Protein AF-X1N6J0-F1 (afdb_monomer_lite)

Organism: NCBI:txid412755

pLDDT: mean 84.2, std 16.91, range [33.78, 97.88]

Sequence (155 aa):
MPEQQQLGRFTSGRNRVMVPLLKKRSIIKGTEIYQPMFRYRTSDSKTRKFYDAQYVRENSMVWDEGIGKIFIQDNDKLREYPVSPSKEYVPNASYELEELLSKILIQTLEWQSYIDSLAPSLRNLPPQEKRSLFHQRMWVKKFNRELIRVLLDKA

Radius of gyration: 20.06 Å; chains: 1; bounding box: 46×44×46 Å

Structure (mmCIF, N/CA/C/O backbone):
data_AF-X1N6J0-F1
#
_entry.id   AF-X1N6J0-F1
#
loop_
_atom_site.group_PDB
_atom_site.id
_atom_site.type_symbol
_atom_site.label_atom_id
_atom_site.label_alt_id
_atom_site.label_comp_id
_atom_site.label_asym_id
_atom_site.label_entity_id
_atom_site.label_seq_id
_atom_site.pdbx_PDB_ins_code
_atom_site.Cartn_x
_atom_site.Cartn_y
_atom_site.Cartn_z
_atom_site.occupancy
_atom_site.B_iso_or_equiv
_atom_site.auth_seq_id
_atom_site.auth_comp_id
_atom_site.auth_asym_id
_atom_site.auth_atom_id
_atom_site.pdbx_PDB_model_num
ATOM 1 N N . MET A 1 1 ? 25.043 -8.617 9.356 1.00 35.59 1 MET A N 1
ATOM 2 C CA . MET A 1 1 ? 24.843 -9.658 8.325 1.00 35.59 1 MET A CA 1
ATOM 3 C C . MET A 1 1 ? 23.768 -9.157 7.369 1.00 35.59 1 MET A C 1
ATOM 5 O O . MET A 1 1 ? 22.636 -9.034 7.814 1.00 35.59 1 MET A O 1
ATOM 9 N N . PRO A 1 2 ? 24.099 -8.728 6.138 1.00 36.34 2 PRO A N 1
ATOM 10 C CA . PRO A 1 2 ? 23.108 -8.178 5.218 1.00 36.34 2 PRO A CA 1
ATOM 11 C C . PRO A 1 2 ? 22.289 -9.310 4.583 1.00 36.34 2 PRO A C 1
ATOM 13 O O . PRO A 1 2 ? 22.840 -10.189 3.923 1.00 36.34 2 PRO A O 1
ATOM 16 N N . GLU A 1 3 ? 20.973 -9.279 4.794 1.00 36.75 3 GLU A N 1
ATOM 17 C CA . GLU A 1 3 ? 19.990 -10.132 4.122 1.00 36.75 3 GLU A CA 1
ATOM 18 C C . GLU A 1 3 ? 20.056 -9.904 2.606 1.00 36.75 3 GLU A C 1
ATOM 20 O O . GLU A 1 3 ? 19.596 -8.889 2.076 1.00 36.75 3 GLU A O 1
ATOM 25 N N . GLN A 1 4 ? 20.650 -10.855 1.890 1.00 36.88 4 GLN A N 1
ATOM 26 C CA . GLN A 1 4 ? 20.603 -10.892 0.436 1.00 36.88 4 GLN A CA 1
ATOM 27 C C . GLN A 1 4 ? 19.170 -11.210 -0.004 1.00 36.88 4 GLN A C 1
ATOM 29 O O . GLN A 1 4 ? 18.718 -12.353 0.055 1.00 36.88 4 GLN A O 1
ATOM 34 N N . GLN A 1 5 ? 18.445 -10.187 -0.460 1.00 41.78 5 GLN A N 1
ATOM 35 C CA . GLN A 1 5 ? 17.160 -10.361 -1.130 1.00 41.78 5 GLN A CA 1
ATOM 36 C C . GLN A 1 5 ? 17.377 -11.106 -2.451 1.00 41.78 5 GLN A C 1
ATOM 38 O O . GLN A 1 5 ? 17.794 -10.528 -3.454 1.00 41.78 5 GLN A O 1
ATOM 43 N N . GLN A 1 6 ? 17.087 -12.406 -2.449 1.00 37.78 6 GLN A N 1
ATOM 44 C CA . GLN A 1 6 ? 17.008 -13.196 -3.669 1.00 37.78 6 GLN A CA 1
ATOM 45 C C . GLN A 1 6 ? 15.859 -12.667 -4.539 1.00 37.78 6 GLN A C 1
ATOM 47 O O . GLN A 1 6 ? 14.683 -12.806 -4.195 1.00 37.78 6 GLN A O 1
ATOM 52 N N . LEU A 1 7 ? 16.199 -12.084 -5.692 1.00 41.41 7 LEU A N 1
ATOM 53 C CA . LEU A 1 7 ? 15.268 -11.937 -6.807 1.00 41.41 7 LEU A CA 1
ATOM 54 C C . LEU A 1 7 ? 14.865 -13.343 -7.265 1.00 41.41 7 LEU A C 1
ATOM 56 O O . LEU A 1 7 ? 15.636 -14.058 -7.905 1.00 41.41 7 LEU A O 1
ATOM 60 N N . GLY A 1 8 ? 13.665 -13.763 -6.873 1.00 36.75 8 GLY A N 1
ATOM 61 C CA . GLY A 1 8 ? 13.175 -15.109 -7.125 1.00 36.75 8 GLY A CA 1
ATOM 62 C C . GLY A 1 8 ? 12.993 -15.384 -8.616 1.00 36.75 8 GLY A C 1
ATOM 63 O O . GLY A 1 8 ? 12.087 -14.837 -9.241 1.00 36.75 8 GLY A O 1
ATOM 64 N N . ARG A 1 9 ? 13.779 -16.324 -9.158 1.00 33.78 9 ARG A N 1
ATOM 65 C CA . ARG A 1 9 ? 13.404 -17.080 -10.363 1.00 33.78 9 ARG A CA 1
ATOM 66 C C . ARG A 1 9 ? 11.990 -17.642 -10.155 1.00 33.78 9 ARG A C 1
ATOM 68 O O . ARG A 1 9 ? 11.693 -18.199 -9.096 1.00 33.78 9 ARG A O 1
ATOM 75 N N . PHE A 1 10 ? 11.098 -17.439 -11.119 1.00 41.19 10 PHE A N 1
ATOM 76 C CA . PHE A 1 10 ? 9.743 -17.990 -11.087 1.00 41.19 10 PHE A CA 1
ATOM 77 C C . PHE A 1 10 ? 9.809 -19.472 -11.475 1.00 41.19 10 PHE A C 1
ATOM 79 O O . PHE A 1 10 ? 9.877 -19.809 -12.650 1.00 41.19 10 PHE A O 1
ATOM 86 N N . THR A 1 11 ? 9.855 -20.358 -10.483 1.00 42.72 11 THR A N 1
ATOM 87 C CA . THR A 1 11 ? 9.671 -21.805 -10.656 1.00 42.72 11 THR A CA 1
ATOM 88 C C . THR A 1 11 ? 8.188 -22.170 -10.567 1.00 42.72 11 THR A C 1
ATOM 90 O O . THR A 1 11 ? 7.448 -21.596 -9.763 1.00 42.72 11 THR A O 1
ATOM 93 N N . SER A 1 12 ? 7.759 -23.137 -11.386 1.00 37.59 12 SER A N 1
ATOM 94 C CA . SER A 1 12 ? 6.439 -23.773 -11.279 1.00 37.59 12 SER A CA 1
ATOM 95 C C . SER A 1 12 ? 6.323 -24.479 -9.920 1.00 37.59 12 SER A C 1
ATOM 97 O O . SER A 1 12 ? 7.246 -25.197 -9.535 1.00 37.59 12 SER A O 1
ATOM 99 N N . GLY A 1 13 ? 5.247 -24.214 -9.166 1.00 42.81 13 GLY A N 1
ATOM 100 C CA . GLY A 1 13 ? 5.058 -24.702 -7.786 1.00 42.81 13 GLY A CA 1
ATOM 101 C C . GLY A 1 13 ? 4.740 -23.637 -6.720 1.00 42.81 13 GLY A C 1
ATOM 102 O O . GLY A 1 13 ? 4.837 -23.915 -5.525 1.00 42.81 13 GLY A O 1
ATOM 103 N N . ARG A 1 14 ? 4.362 -22.407 -7.096 1.00 44.34 14 ARG A N 1
ATOM 104 C CA . ARG A 1 14 ? 3.937 -21.365 -6.140 1.00 44.34 14 ARG A CA 1
ATOM 105 C C . ARG A 1 14 ? 2.421 -21.368 -5.927 1.00 44.34 14 ARG A C 1
ATOM 107 O O . ARG A 1 14 ? 1.748 -20.419 -6.301 1.00 44.34 14 ARG A O 1
ATOM 114 N N . ASN A 1 15 ? 1.911 -22.356 -5.194 1.00 50.44 15 ASN A N 1
ATOM 115 C CA . ASN A 1 15 ? 0.586 -22.281 -4.548 1.00 50.44 15 ASN A CA 1
ATOM 116 C C . ASN A 1 15 ? 0.591 -21.318 -3.336 1.00 50.44 15 ASN A C 1
ATOM 118 O O . ASN A 1 15 ? -0.131 -21.518 -2.364 1.00 50.44 15 ASN A O 1
ATOM 122 N N . ARG A 1 16 ? 1.478 -20.314 -3.323 1.00 56.03 16 ARG A N 1
ATOM 123 C CA . ARG A 1 16 ? 1.602 -19.352 -2.224 1.00 56.03 16 ARG A CA 1
ATOM 124 C C . ARG A 1 16 ? 0.930 -18.060 -2.651 1.00 56.03 16 ARG A C 1
ATOM 126 O O . ARG A 1 16 ? 1.350 -17.459 -3.639 1.00 56.03 16 ARG A O 1
ATOM 133 N N . VAL A 1 17 ? -0.065 -17.625 -1.884 1.00 60.81 17 VAL A N 1
ATOM 134 C CA . VAL A 1 17 ? -0.618 -16.275 -2.005 1.00 60.81 17 VAL A CA 1
ATOM 135 C C . VAL A 1 17 ? 0.520 -15.299 -1.704 1.00 60.81 17 VAL A C 1
ATOM 137 O O . VAL A 1 17 ? 1.125 -15.350 -0.630 1.00 60.81 17 VAL A O 1
ATOM 140 N N . MET A 1 18 ? 0.900 -14.483 -2.686 1.00 62.16 18 MET A N 1
ATOM 141 C CA . MET A 1 18 ? 2.006 -13.545 -2.518 1.00 62.16 18 MET A CA 1
ATOM 142 C C . MET A 1 18 ? 1.524 -12.324 -1.738 1.00 62.16 18 MET A C 1
ATOM 144 O O . MET A 1 18 ? 0.544 -11.688 -2.117 1.00 62.16 18 MET A O 1
ATOM 148 N N . VAL A 1 19 ? 2.246 -11.991 -0.668 1.00 59.94 19 VAL A N 1
ATOM 149 C CA . VAL A 1 19 ? 2.085 -10.722 0.051 1.00 59.94 19 VAL A CA 1
ATOM 150 C C . VAL A 1 19 ? 2.321 -9.571 -0.941 1.00 59.94 19 VAL A C 1
ATOM 152 O O . VAL A 1 19 ? 3.174 -9.708 -1.830 1.00 59.94 19 VAL A O 1
ATOM 155 N N . PRO A 1 20 ? 1.591 -8.448 -0.826 1.00 63.66 20 PRO A N 1
ATOM 156 C CA . PRO A 1 20 ? 1.855 -7.253 -1.613 1.00 63.66 20 PRO A CA 1
ATOM 157 C C . PRO A 1 20 ? 3.344 -6.901 -1.647 1.00 63.66 20 PRO A C 1
ATOM 159 O O . PRO A 1 20 ? 4.072 -7.071 -0.671 1.00 63.66 20 PRO A O 1
ATOM 162 N N . LEU A 1 21 ? 3.799 -6.356 -2.777 1.00 64.19 21 LEU A N 1
ATOM 163 C CA . LEU A 1 21 ? 5.208 -5.987 -2.975 1.00 64.19 21 LEU A CA 1
ATOM 164 C C . LEU A 1 21 ? 5.712 -4.954 -1.955 1.00 64.19 21 LEU A C 1
ATOM 166 O O . LEU A 1 21 ? 6.918 -4.838 -1.727 1.00 64.19 21 LEU A O 1
ATOM 170 N N . LEU A 1 22 ? 4.798 -4.199 -1.350 1.00 72.50 22 LEU A N 1
ATOM 171 C CA . LEU A 1 22 ? 5.109 -3.192 -0.354 1.00 72.50 22 LEU A CA 1
ATOM 172 C C . LEU A 1 22 ? 5.276 -3.855 1.017 1.00 72.50 22 LEU A C 1
ATOM 174 O O . LEU A 1 22 ? 4.307 -4.271 1.639 1.00 72.50 22 LEU A O 1
ATOM 178 N N . LYS A 1 23 ? 6.523 -3.931 1.491 1.00 76.25 23 LYS A N 1
ATOM 179 C CA . LYS A 1 23 ? 6.883 -4.590 2.761 1.00 76.25 23 LYS A CA 1
ATOM 180 C C . LYS A 1 23 ? 6.807 -3.674 3.984 1.00 76.25 23 LYS A C 1
ATOM 182 O O . LYS A 1 23 ? 7.089 -4.114 5.097 1.00 76.25 23 LYS A O 1
ATOM 187 N N . LYS A 1 24 ? 6.522 -2.385 3.791 1.00 83.62 24 LYS A N 1
ATOM 188 C CA . LYS A 1 24 ? 6.449 -1.432 4.898 1.00 83.62 24 LYS A CA 1
ATOM 189 C C . LYS A 1 24 ? 5.179 -1.714 5.702 1.00 83.62 24 LYS A C 1
ATOM 191 O O . LYS A 1 24 ? 4.090 -1.691 5.146 1.00 83.62 24 LYS A O 1
ATOM 196 N N . ARG A 1 25 ? 5.329 -2.008 6.993 1.00 81.62 25 ARG A N 1
ATOM 197 C CA . ARG A 1 25 ? 4.194 -2.241 7.895 1.00 81.62 25 ARG A CA 1
ATOM 198 C C . ARG A 1 25 ? 3.542 -0.924 8.308 1.00 81.62 25 ARG A C 1
ATOM 200 O O . ARG A 1 25 ? 4.215 0.104 8.394 1.00 81.62 25 ARG A O 1
ATOM 207 N N . SER A 1 26 ? 2.244 -0.982 8.582 1.00 86.12 26 SER A N 1
ATOM 208 C CA . SER A 1 26 ? 1.498 0.106 9.209 1.00 86.12 26 SER A CA 1
ATOM 209 C C . SER A 1 26 ? 1.905 0.279 10.678 1.00 86.12 26 SER A C 1
ATOM 211 O O . SER A 1 26 ? 2.050 -0.709 11.396 1.00 86.12 26 SER A O 1
ATOM 213 N N . ILE A 1 27 ? 2.074 1.524 11.138 1.00 87.94 27 ILE A N 1
ATOM 214 C CA . ILE A 1 27 ? 2.237 1.823 12.575 1.00 87.94 27 ILE A CA 1
ATOM 215 C C . ILE A 1 27 ? 0.884 1.818 13.300 1.00 87.94 27 ILE A C 1
ATOM 217 O O . ILE A 1 27 ? 0.817 1.580 14.506 1.00 87.94 27 ILE A O 1
ATOM 221 N N . ILE A 1 28 ? -0.203 2.067 12.564 1.00 90.75 28 ILE A N 1
ATOM 222 C CA . ILE A 1 28 ? -1.572 1.969 13.063 1.00 90.75 28 ILE A CA 1
ATOM 223 C C . ILE A 1 28 ? -1.966 0.493 13.052 1.00 90.75 28 ILE A C 1
ATOM 225 O O . ILE A 1 28 ? -1.911 -0.159 12.005 1.00 90.75 28 ILE A O 1
ATOM 229 N N . LYS A 1 29 ? -2.372 -0.028 14.212 1.00 90.38 29 LYS A N 1
ATOM 230 C CA . LYS A 1 29 ? -2.931 -1.373 14.336 1.00 90.38 29 LYS A CA 1
ATOM 231 C C . LYS A 1 29 ? -4.330 -1.347 13.741 1.00 90.38 29 LYS A C 1
ATOM 233 O O . LYS A 1 29 ? -5.213 -0.658 14.237 1.00 90.38 29 LYS A O 1
ATOM 238 N N . GLY A 1 30 ? -4.526 -2.106 12.682 1.00 89.88 30 GLY A N 1
ATOM 239 C CA . GLY A 1 30 ? -5.812 -2.243 12.026 1.00 89.88 30 GLY A CA 1
ATOM 240 C C . GLY A 1 30 ? -5.891 -3.579 11.318 1.00 89.88 30 GLY A C 1
ATOM 241 O O . GLY A 1 30 ? -4.957 -4.382 11.376 1.00 89.88 30 GLY A O 1
ATOM 242 N N . THR A 1 31 ? -7.005 -3.799 10.639 1.00 90.44 31 THR A N 1
ATOM 243 C CA . THR A 1 31 ? -7.142 -4.940 9.746 1.00 90.44 31 THR A CA 1
ATOM 244 C C . THR A 1 31 ? -6.653 -4.540 8.361 1.00 90.44 31 THR A C 1
ATOM 246 O O . THR A 1 31 ? -7.207 -3.639 7.733 1.00 90.44 31 THR A O 1
ATOM 249 N N . GLU A 1 32 ? -5.596 -5.193 7.886 1.00 89.75 32 GLU A N 1
ATOM 250 C CA . GLU A 1 32 ? -5.051 -4.966 6.549 1.00 89.75 32 GLU A CA 1
ATOM 251 C C . GLU A 1 32 ? -5.808 -5.832 5.535 1.00 89.75 32 GLU A C 1
ATOM 253 O O . GLU A 1 32 ? -5.836 -7.062 5.637 1.00 89.75 32 GLU A O 1
ATOM 258 N N . ILE A 1 33 ? -6.440 -5.171 4.564 1.00 91.12 33 ILE A N 1
ATOM 259 C CA . ILE A 1 33 ? -7.233 -5.804 3.511 1.00 91.12 33 ILE A CA 1
ATOM 260 C C . ILE A 1 33 ? -6.568 -5.534 2.168 1.00 91.12 33 ILE A C 1
ATOM 262 O O . ILE A 1 33 ? -6.208 -4.400 1.850 1.00 91.12 33 ILE A O 1
ATOM 266 N N . TYR A 1 34 ? -6.447 -6.580 1.359 1.00 89.62 34 TYR A N 1
ATOM 267 C CA . TYR A 1 34 ? -5.852 -6.512 0.036 1.00 89.62 34 TYR A CA 1
ATOM 268 C C . TYR A 1 34 ? -6.820 -7.034 -1.009 1.00 89.62 34 TYR A C 1
ATOM 270 O O . TYR A 1 34 ? -7.400 -8.107 -0.860 1.00 89.62 34 TYR A O 1
ATOM 278 N N . GLN A 1 35 ? -6.938 -6.292 -2.103 1.00 90.12 35 GLN A N 1
ATOM 279 C CA . GLN A 1 35 ? -7.649 -6.738 -3.288 1.00 90.12 35 GLN A CA 1
ATOM 280 C C . GLN A 1 35 ? -6.756 -6.501 -4.507 1.00 90.12 35 GLN A C 1
ATOM 282 O O . GLN A 1 35 ? -6.431 -5.350 -4.815 1.00 90.12 35 GLN A O 1
ATOM 287 N N . PRO A 1 36 ? -6.321 -7.559 -5.210 1.00 83.06 36 PRO A N 1
ATOM 288 C CA . PRO A 1 36 ? -5.644 -7.383 -6.476 1.00 83.06 36 PRO A CA 1
ATOM 289 C C . PRO A 1 36 ? -6.653 -6.830 -7.484 1.00 83.06 36 PRO A C 1
ATOM 291 O O . PRO A 1 36 ? -7.678 -7.445 -7.755 1.00 83.06 36 PRO A O 1
ATOM 294 N N . MET A 1 37 ? -6.361 -5.660 -8.042 1.00 82.56 37 MET A N 1
ATOM 295 C CA . MET A 1 37 ? -7.156 -5.075 -9.117 1.00 82.56 37 MET A CA 1
ATOM 296 C C . MET A 1 37 ? -6.300 -4.963 -10.370 1.00 82.56 37 MET A C 1
ATOM 298 O O . MET A 1 37 ? -5.162 -4.490 -10.310 1.00 82.56 37 MET A O 1
ATOM 302 N N . PHE A 1 38 ? -6.848 -5.367 -11.513 1.00 82.00 38 PHE A N 1
ATOM 303 C CA . PHE A 1 38 ? -6.230 -5.126 -12.813 1.00 82.00 38 PHE A CA 1
ATOM 304 C C . PHE A 1 38 ? -7.098 -4.170 -13.630 1.00 82.00 38 PHE A C 1
ATOM 306 O O . PHE A 1 38 ? -8.302 -4.336 -13.766 1.00 82.00 38 PHE A O 1
ATOM 313 N N . ARG A 1 39 ? -6.459 -3.106 -14.131 1.00 66.69 39 ARG A N 1
ATOM 314 C CA . ARG A 1 39 ? -7.108 -1.891 -14.655 1.00 66.69 39 ARG A CA 1
ATOM 315 C C . ARG A 1 39 ? -7.925 -2.109 -15.932 1.00 66.69 39 ARG A C 1
ATOM 317 O O . ARG A 1 39 ? -8.740 -1.263 -16.287 1.00 66.69 39 ARG A O 1
ATOM 324 N N . TYR A 1 40 ? -7.671 -3.196 -16.649 1.00 70.06 40 TYR A N 1
ATOM 325 C CA . TYR A 1 40 ? -8.283 -3.456 -17.941 1.00 70.06 40 TYR A CA 1
ATOM 326 C C . TYR A 1 40 ? -9.278 -4.594 -17.805 1.00 70.06 40 TYR A C 1
ATOM 328 O O . TYR A 1 40 ? -8.912 -5.662 -17.315 1.00 70.06 40 TYR A O 1
ATOM 336 N N . ARG A 1 41 ? -10.499 -4.382 -18.313 1.00 66.88 41 ARG A N 1
ATOM 337 C CA . ARG A 1 41 ? -11.400 -5.496 -18.610 1.00 66.88 41 ARG A CA 1
ATOM 338 C C . ARG A 1 41 ? -10.620 -6.481 -19.476 1.00 66.88 41 ARG A C 1
ATOM 340 O O . ARG A 1 41 ? -10.066 -6.102 -20.513 1.00 66.88 41 ARG A O 1
ATOM 347 N N . THR A 1 42 ? -10.548 -7.731 -19.046 1.00 67.50 42 THR A N 1
ATOM 348 C CA . THR A 1 42 ? -9.859 -8.813 -19.775 1.00 67.50 42 THR A CA 1
ATOM 349 C C . THR A 1 42 ? -10.633 -9.249 -21.021 1.00 67.50 42 THR A C 1
ATOM 351 O O . THR A 1 42 ? -10.231 -10.187 -21.709 1.00 67.50 42 THR A O 1
ATOM 354 N N . SER A 1 43 ? -11.700 -8.519 -21.361 1.00 71.25 43 SER A N 1
ATOM 355 C CA . SER A 1 43 ? -12.411 -8.596 -22.632 1.00 71.25 43 SER A CA 1
ATOM 356 C C . SER A 1 43 ? -11.543 -8.224 -23.843 1.00 71.25 43 SER A C 1
ATOM 358 O O . SER A 1 43 ? -11.811 -8.714 -24.935 1.00 71.25 43 SER A O 1
ATOM 360 N N . ASP A 1 44 ? -10.508 -7.386 -23.686 1.00 81.06 44 ASP A N 1
ATOM 361 C CA . ASP A 1 44 ? -9.555 -7.104 -24.773 1.00 81.06 44 ASP A CA 1
ATOM 362 C C . ASP A 1 44 ? -8.513 -8.231 -24.904 1.00 81.06 44 ASP A C 1
ATOM 364 O O . ASP A 1 44 ? -7.815 -8.589 -23.954 1.00 81.06 44 ASP A O 1
ATOM 368 N N . SER A 1 45 ? -8.360 -8.781 -26.110 1.00 81.25 45 SER A N 1
ATOM 369 C CA . SER A 1 45 ? -7.450 -9.901 -26.380 1.00 81.25 45 SER A CA 1
ATOM 370 C C . SER A 1 45 ? -5.981 -9.549 -26.114 1.00 81.25 45 SER A C 1
ATOM 372 O O . SER A 1 45 ? -5.198 -10.410 -25.697 1.00 81.25 45 SER A O 1
ATOM 374 N N . LYS A 1 46 ? -5.592 -8.277 -26.292 1.00 83.81 46 LYS A N 1
ATOM 375 C CA . LYS A 1 46 ? -4.218 -7.819 -26.039 1.00 83.81 46 LYS A CA 1
ATOM 376 C C . LYS A 1 46 ? -3.884 -7.727 -24.557 1.00 83.81 46 LYS A C 1
ATOM 378 O O . LYS A 1 46 ? -2.722 -7.940 -24.215 1.00 83.81 46 LYS A O 1
ATOM 383 N N . THR A 1 47 ? -4.843 -7.408 -23.691 1.00 81.38 47 THR A N 1
ATOM 384 C CA . THR A 1 47 ? -4.626 -7.347 -22.237 1.00 81.38 47 THR A CA 1
ATOM 385 C C . THR A 1 47 ? -4.787 -8.721 -21.601 1.00 81.38 47 THR A C 1
ATOM 387 O O . THR A 1 47 ? -3.995 -9.081 -20.729 1.00 81.38 47 THR A O 1
ATOM 390 N N . ARG A 1 48 ? -5.730 -9.530 -22.104 1.00 86.25 48 ARG A N 1
ATOM 391 C CA . ARG A 1 48 ? -6.004 -10.896 -21.644 1.00 86.25 48 ARG A CA 1
ATOM 392 C C . ARG A 1 48 ? -4.744 -11.741 -21.533 1.00 86.25 48 ARG A C 1
ATOM 394 O O . ARG A 1 48 ? -4.509 -12.321 -20.483 1.00 86.25 48 ARG A O 1
ATOM 401 N N . LYS A 1 49 ? -3.877 -11.739 -22.549 1.00 88.06 49 LYS A N 1
ATOM 402 C CA . LYS A 1 49 ? -2.629 -12.529 -22.542 1.00 88.06 49 LYS A CA 1
ATOM 403 C C . LYS A 1 49 ? -1.682 -12.229 -21.369 1.00 88.06 49 LYS A C 1
ATOM 405 O O . LYS A 1 49 ? -0.876 -13.083 -21.027 1.00 88.06 49 LYS A O 1
ATOM 410 N N . PHE A 1 50 ? -1.745 -11.035 -20.771 1.00 84.00 50 PHE A N 1
ATOM 411 C CA . PHE A 1 50 ? -0.899 -10.681 -19.624 1.00 84.00 50 PHE A CA 1
ATOM 412 C C . PHE A 1 50 ? -1.463 -11.197 -18.296 1.00 84.00 50 PHE A C 1
ATOM 414 O O . PHE A 1 50 ? -0.711 -11.350 -17.336 1.00 84.00 50 PHE A O 1
ATOM 421 N N . TYR A 1 51 ? -2.771 -11.462 -18.245 1.00 86.06 51 TYR A N 1
ATOM 422 C CA . TYR A 1 51 ? -3.503 -11.854 -17.039 1.00 86.06 51 TYR A CA 1
ATOM 423 C C . TYR A 1 51 ? -4.120 -13.258 -17.131 1.00 86.06 51 TYR A C 1
ATOM 425 O O . TYR A 1 51 ? -4.695 -13.734 -16.155 1.00 86.06 51 TYR A O 1
ATOM 433 N N . ASP A 1 52 ? -3.999 -13.943 -18.272 1.00 88.38 52 ASP A N 1
ATOM 434 C CA . ASP A 1 52 ? -4.458 -15.321 -18.479 1.00 88.38 52 ASP A CA 1
ATOM 435 C C . ASP A 1 52 ? -3.461 -16.332 -17.896 1.00 88.38 52 ASP A C 1
ATOM 437 O O . ASP A 1 52 ? -2.889 -17.177 -18.580 1.00 88.38 52 ASP A O 1
ATOM 441 N N . ALA A 1 53 ? -3.205 -16.184 -16.601 1.00 88.12 53 ALA A N 1
ATOM 442 C CA . ALA A 1 53 ? -2.437 -17.121 -15.805 1.00 88.12 53 ALA A CA 1
ATOM 443 C C . ALA A 1 53 ? -3.372 -17.793 -14.798 1.00 88.12 53 ALA A C 1
ATOM 445 O O . ALA A 1 53 ? -4.234 -17.132 -14.214 1.00 88.12 53 ALA A O 1
ATOM 446 N N . GLN A 1 54 ? -3.157 -19.087 -14.543 1.00 88.25 54 GLN A N 1
ATOM 447 C CA . GLN A 1 54 ? -3.932 -19.862 -13.567 1.00 88.25 54 GLN A CA 1
ATOM 448 C C . GLN A 1 54 ? -4.029 -19.140 -12.215 1.00 88.25 54 GLN A C 1
ATOM 450 O O . GLN A 1 54 ? -5.123 -18.963 -11.691 1.00 88.25 54 GLN A O 1
ATOM 455 N N . TYR A 1 55 ? -2.906 -18.605 -11.7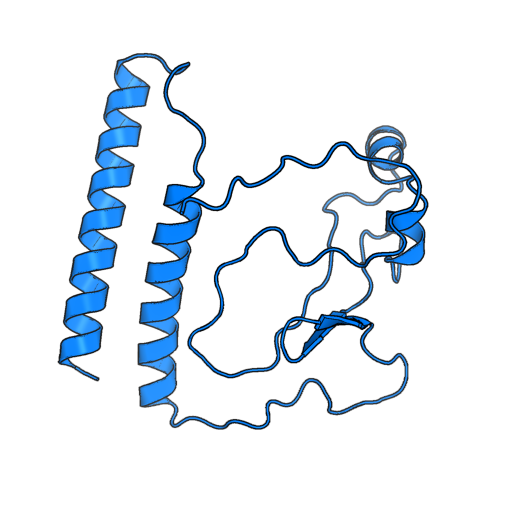27 1.00 85.31 55 TYR A N 1
ATOM 456 C CA . TYR A 1 55 ? -2.856 -17.812 -10.499 1.00 85.31 55 TYR A CA 1
ATOM 457 C C . TYR A 1 55 ? -3.861 -16.651 -10.491 1.00 85.31 55 TYR A C 1
ATOM 459 O O . TYR A 1 55 ? -4.567 -16.451 -9.509 1.00 85.31 55 TYR A O 1
ATOM 467 N N . VAL A 1 56 ? -3.943 -15.873 -11.574 1.00 85.75 56 VAL A N 1
ATOM 468 C CA . VAL A 1 56 ? -4.851 -14.717 -11.636 1.00 85.75 56 VAL A CA 1
ATOM 469 C C . VAL A 1 56 ? -6.298 -15.194 -11.648 1.00 85.75 56 VAL A C 1
ATOM 471 O O . VAL A 1 56 ? -7.122 -14.613 -10.950 1.00 85.75 56 VAL A O 1
ATOM 474 N N . ARG A 1 57 ? -6.602 -16.273 -12.380 1.00 88.88 57 ARG A N 1
ATOM 475 C CA . ARG A 1 57 ? -7.947 -16.864 -12.427 1.00 88.88 57 ARG A CA 1
ATOM 476 C C . ARG A 1 57 ? -8.407 -17.338 -11.049 1.00 88.88 57 ARG A C 1
ATOM 478 O O . ARG A 1 57 ? -9.497 -16.980 -10.624 1.00 88.88 57 ARG A O 1
ATOM 485 N N . GLU A 1 58 ? -7.561 -18.072 -10.332 1.00 89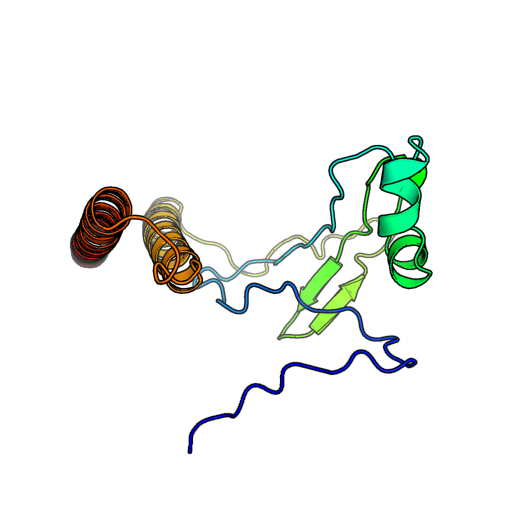.38 58 GLU A N 1
ATOM 486 C CA . GLU A 1 58 ? -7.866 -18.612 -8.997 1.00 89.38 58 GLU A CA 1
ATOM 487 C C . GLU A 1 58 ? -7.999 -17.529 -7.917 1.00 89.38 58 GLU A C 1
ATOM 489 O O . GLU A 1 58 ? -8.723 -17.708 -6.935 1.00 89.38 58 GLU A O 1
ATOM 494 N N . ASN A 1 59 ? -7.314 -16.396 -8.103 1.00 88.81 59 ASN A N 1
ATOM 495 C CA . ASN A 1 59 ? -7.318 -15.263 -7.178 1.00 88.81 59 ASN A CA 1
ATOM 496 C C . ASN A 1 59 ? -8.223 -14.106 -7.644 1.00 88.81 59 ASN A C 1
ATOM 498 O O . ASN A 1 59 ? -8.126 -12.997 -7.114 1.00 88.81 59 ASN A O 1
ATOM 502 N N . SER A 1 60 ? -9.114 -14.356 -8.609 1.00 90.06 60 SER A N 1
ATOM 503 C CA . SER A 1 60 ? -10.137 -13.409 -9.064 1.00 90.06 60 SER A CA 1
ATOM 504 C C . SER A 1 60 ? -11.523 -13.815 -8.580 1.00 90.06 60 SER A C 1
ATOM 506 O O . SER A 1 60 ? -11.871 -14.991 -8.576 1.00 90.06 60 SER A O 1
ATOM 508 N N . MET A 1 61 ? -12.316 -12.824 -8.185 1.00 90.81 61 MET A N 1
ATOM 509 C CA . MET A 1 61 ? -13.744 -12.977 -7.921 1.00 90.81 61 MET A CA 1
ATOM 510 C C . MET A 1 61 ? -14.538 -12.842 -9.223 1.00 90.81 61 MET A C 1
ATOM 512 O O . MET A 1 61 ? -15.377 -13.683 -9.524 1.00 90.81 61 MET A O 1
ATOM 516 N N . VAL A 1 62 ? -14.216 -11.821 -10.027 1.00 91.12 62 VAL A N 1
ATOM 517 C CA . VAL A 1 62 ? -14.781 -11.602 -11.365 1.00 91.12 62 VAL A CA 1
ATOM 518 C C . VAL A 1 62 ? -13.630 -11.338 -12.331 1.00 91.12 62 VAL A C 1
ATOM 520 O O . VAL A 1 62 ? -13.172 -10.208 -12.507 1.00 91.12 62 VAL A O 1
ATOM 523 N N . TRP A 1 63 ? -13.108 -12.416 -12.922 1.00 88.94 63 TRP A N 1
ATOM 524 C CA . TRP A 1 63 ? -11.906 -12.364 -13.759 1.00 88.94 63 TRP A CA 1
ATOM 525 C C . TRP A 1 63 ? -12.087 -11.493 -15.009 1.00 88.94 63 TRP A C 1
ATOM 527 O O . TRP A 1 63 ? -11.174 -10.746 -15.359 1.00 88.94 63 TRP A O 1
ATOM 537 N N . ASP A 1 64 ? -13.263 -11.546 -15.643 1.00 88.38 64 ASP A N 1
ATOM 538 C CA . ASP A 1 64 ? -13.579 -10.752 -16.840 1.00 88.38 64 ASP A CA 1
ATOM 539 C C . ASP A 1 64 ? -13.592 -9.233 -16.562 1.00 88.38 64 ASP A C 1
ATOM 541 O O . ASP A 1 64 ? -13.325 -8.412 -17.447 1.00 88.38 64 ASP A O 1
ATOM 545 N N . GLU A 1 65 ? -13.855 -8.851 -15.309 1.00 88.00 65 GLU A N 1
ATOM 546 C CA . GLU A 1 65 ? -14.003 -7.456 -14.885 1.00 88.00 65 GLU A CA 1
ATOM 547 C C . GLU A 1 65 ? -12.764 -6.858 -14.223 1.00 88.00 65 GLU A C 1
ATOM 549 O O . GLU A 1 65 ? -12.724 -5.646 -14.015 1.00 88.00 65 GLU A O 1
ATOM 554 N N . GLY A 1 66 ? -11.743 -7.651 -13.897 1.00 86.94 66 GLY A N 1
ATOM 555 C CA . GLY A 1 66 ? -10.599 -7.109 -13.160 1.00 86.94 66 GLY A CA 1
ATOM 556 C C . GLY A 1 66 ? -10.662 -7.243 -11.649 1.00 86.94 66 GLY A C 1
ATOM 557 O O . GLY A 1 66 ? -9.793 -6.695 -10.967 1.00 86.94 66 GLY A O 1
ATOM 558 N N . ILE A 1 67 ? -11.673 -7.937 -11.121 1.00 89.62 67 ILE A N 1
ATOM 559 C CA . ILE A 1 67 ? -11.980 -7.929 -9.692 1.00 89.62 67 ILE A CA 1
ATOM 560 C C . ILE A 1 67 ? -11.334 -9.137 -9.020 1.00 89.62 67 ILE A C 1
ATOM 562 O O . ILE A 1 67 ? -11.785 -10.275 -9.170 1.00 89.62 67 ILE A O 1
ATOM 566 N N . GLY A 1 68 ? -10.280 -8.877 -8.250 1.00 90.25 68 GLY A N 1
ATOM 567 C CA . GLY A 1 68 ? -9.614 -9.852 -7.396 1.00 90.25 68 GLY A CA 1
ATOM 568 C C . GLY A 1 68 ? -10.456 -10.317 -6.212 1.00 90.25 68 GLY A C 1
ATOM 569 O O . GLY A 1 68 ? -11.361 -9.615 -5.752 1.00 90.25 68 GLY A O 1
ATOM 570 N N . LYS A 1 69 ? -10.100 -11.484 -5.672 1.00 92.81 69 LYS A N 1
ATOM 571 C CA . LYS A 1 69 ? -10.547 -11.914 -4.345 1.00 92.81 69 LYS A CA 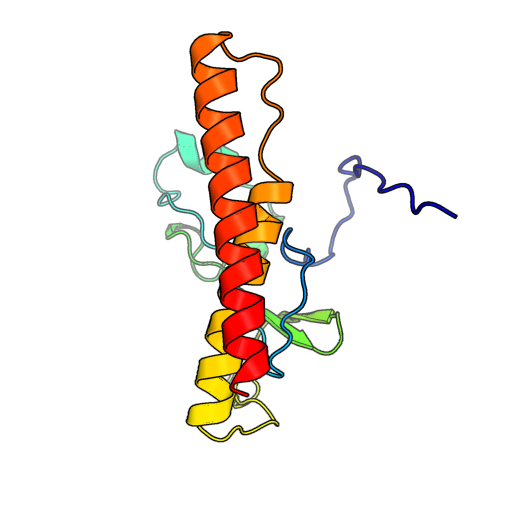1
ATOM 572 C C . LYS A 1 69 ? -10.044 -10.953 -3.270 1.00 92.81 69 LYS A C 1
ATOM 574 O O . LYS A 1 69 ? -9.024 -10.288 -3.437 1.00 92.81 69 LYS A O 1
ATOM 579 N N . ILE A 1 70 ? -10.763 -10.898 -2.159 1.00 92.56 70 ILE A N 1
ATOM 580 C CA . ILE A 1 70 ? -10.367 -10.102 -1.002 1.00 92.56 70 ILE A CA 1
ATOM 581 C C . ILE A 1 70 ? -9.507 -10.981 -0.102 1.00 92.56 70 ILE A C 1
ATOM 583 O O . ILE A 1 70 ? -9.843 -12.134 0.162 1.00 92.56 70 ILE A O 1
ATOM 587 N N . PHE A 1 71 ? -8.403 -10.428 0.376 1.00 92.38 71 PHE A N 1
ATOM 588 C CA . PHE A 1 71 ? -7.511 -11.076 1.320 1.00 92.38 71 PHE A CA 1
ATOM 589 C C . PHE A 1 71 ? -7.385 -10.227 2.575 1.00 92.38 71 PHE A C 1
ATOM 591 O O . PHE A 1 71 ? -7.387 -9.000 2.505 1.00 92.38 71 PHE A O 1
ATOM 598 N N . ILE A 1 72 ? -7.241 -10.889 3.713 1.00 92.06 72 ILE A N 1
ATOM 599 C CA . ILE A 1 72 ? -6.973 -10.279 5.012 1.00 92.06 72 ILE A CA 1
ATOM 600 C C . ILE A 1 72 ? -5.592 -10.723 5.488 1.00 92.06 72 ILE A C 1
ATOM 602 O O . ILE A 1 72 ? -5.221 -11.892 5.327 1.00 92.06 72 ILE A O 1
ATOM 606 N N . GLN A 1 73 ? -4.819 -9.794 6.043 1.00 87.56 73 GLN A N 1
ATOM 607 C CA . GLN A 1 73 ? -3.530 -10.099 6.652 1.00 87.56 73 GLN A CA 1
ATOM 608 C C . GLN A 1 73 ? -3.650 -10.198 8.171 1.00 87.56 73 GLN A C 1
ATOM 610 O O . GLN A 1 73 ? -4.143 -9.295 8.839 1.00 87.56 73 GLN A O 1
ATOM 615 N N . ASP A 1 74 ? -3.165 -11.318 8.698 1.00 81.38 74 ASP A N 1
ATOM 616 C CA . ASP A 1 74 ? -3.153 -11.662 10.114 1.00 81.38 74 ASP A CA 1
ATOM 617 C C . ASP A 1 74 ? -1.743 -12.125 10.500 1.00 81.38 74 ASP A C 1
ATOM 619 O O . ASP A 1 74 ? -1.265 -13.137 9.986 1.00 81.38 74 ASP A O 1
ATOM 623 N N . ASN A 1 75 ? -1.061 -11.373 11.374 1.00 70.69 75 ASN A N 1
ATOM 624 C CA . ASN A 1 75 ? 0.255 -11.728 11.926 1.00 70.69 75 ASN A CA 1
ATOM 625 C C . ASN A 1 75 ? 1.263 -12.236 10.863 1.00 70.69 75 ASN A C 1
ATOM 627 O O . ASN A 1 75 ? 1.888 -13.279 11.042 1.00 70.69 75 ASN A O 1
ATOM 631 N N . ASP A 1 76 ? 1.390 -11.514 9.740 1.00 74.25 76 ASP A N 1
ATOM 632 C CA . ASP A 1 76 ? 2.235 -11.821 8.562 1.00 74.25 76 ASP A CA 1
ATOM 633 C C . ASP A 1 76 ? 1.722 -12.884 7.581 1.00 74.25 76 ASP A C 1
ATOM 635 O O . ASP A 1 76 ? 2.385 -13.186 6.584 1.00 74.25 76 ASP A O 1
ATOM 639 N N . LYS A 1 77 ? 0.533 -13.439 7.808 1.00 81.69 77 LYS A N 1
ATOM 640 C CA . LYS A 1 77 ? -0.097 -14.384 6.885 1.00 81.69 77 LYS A CA 1
ATOM 641 C C . LYS A 1 77 ? -1.225 -13.711 6.129 1.00 81.69 77 LYS A C 1
ATOM 643 O O . LYS A 1 77 ? -2.137 -13.148 6.722 1.00 81.69 77 LYS A O 1
ATOM 648 N N . LEU A 1 78 ? -1.174 -13.832 4.810 1.00 85.56 78 LEU A N 1
ATOM 649 C CA . LEU A 1 78 ? -2.261 -13.438 3.930 1.00 85.56 78 LEU A CA 1
ATOM 650 C C . LEU A 1 78 ? -3.196 -14.636 3.738 1.00 85.56 78 LEU A C 1
ATOM 652 O O . LEU A 1 78 ? -2.744 -15.712 3.341 1.00 85.56 78 LEU A O 1
ATOM 656 N N . ARG A 1 79 ? -4.488 -14.458 4.012 1.00 90.44 79 ARG A N 1
ATOM 657 C CA . ARG A 1 79 ? -5.520 -15.476 3.773 1.00 90.44 79 ARG A CA 1
ATOM 658 C C . ARG A 1 79 ? -6.717 -14.877 3.051 1.00 90.44 79 ARG A C 1
ATOM 660 O O . ARG A 1 79 ? -6.956 -13.677 3.136 1.00 90.44 79 ARG A O 1
ATOM 667 N N . GLU A 1 80 ? -7.449 -15.712 2.323 1.00 92.50 80 GLU A N 1
ATOM 668 C CA . GLU A 1 80 ? -8.681 -15.301 1.645 1.00 92.50 80 GLU A CA 1
ATOM 669 C C . GLU A 1 80 ? -9.733 -14.873 2.680 1.00 92.50 80 GLU A C 1
ATOM 671 O O . GLU A 1 80 ? -9.881 -15.502 3.733 1.00 92.50 80 GLU A O 1
ATOM 676 N N . TYR A 1 81 ? -10.427 -13.774 2.394 1.00 94.06 81 TYR A N 1
ATOM 677 C CA . TYR A 1 81 ? -11.547 -13.305 3.198 1.00 94.06 81 TYR A CA 1
ATOM 678 C C . TYR A 1 81 ? -12.750 -14.242 2.995 1.00 94.06 81 TYR A C 1
ATOM 680 O O . TYR A 1 81 ? -13.017 -14.633 1.856 1.00 94.06 81 TYR A O 1
ATOM 688 N N . PRO A 1 82 ? -13.478 -14.631 4.057 1.00 93.25 82 PRO A N 1
ATOM 689 C CA . PRO A 1 82 ? -14.564 -15.598 3.940 1.00 93.25 82 PRO A CA 1
ATOM 690 C C . PRO A 1 82 ? -15.675 -15.112 3.002 1.00 93.25 82 PRO A C 1
ATOM 692 O O . PRO A 1 82 ? -16.058 -13.944 3.007 1.00 93.25 82 PRO A O 1
ATOM 695 N N . VAL A 1 83 ? -16.226 -16.047 2.224 1.00 90.38 83 VAL A N 1
ATOM 696 C CA . VAL A 1 83 ? -17.378 -15.796 1.338 1.00 90.38 83 VAL A CA 1
ATOM 697 C C . VAL A 1 83 ? -18.668 -15.609 2.147 1.00 90.38 83 VAL A C 1
ATOM 699 O O . VAL A 1 83 ? -19.578 -14.898 1.728 1.00 90.38 83 VAL A O 1
ATOM 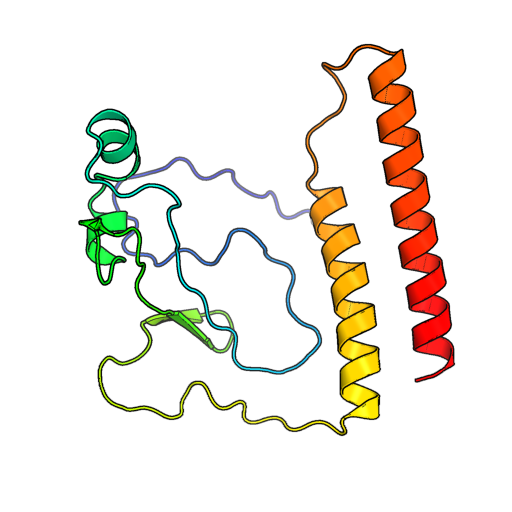702 N N . SER A 1 84 ? -18.757 -16.233 3.324 1.00 94.62 84 SER A N 1
ATOM 703 C CA . SER A 1 84 ? -19.862 -16.036 4.262 1.00 94.62 84 SER A CA 1
ATOM 704 C C . SER A 1 84 ? -19.754 -14.687 4.985 1.00 94.62 84 SER A C 1
ATOM 706 O O . SER A 1 84 ? -18.638 -14.220 5.224 1.00 94.62 84 SER A O 1
ATOM 708 N N . PRO A 1 85 ? -20.880 -14.093 5.429 1.00 95.25 85 PRO A N 1
ATOM 709 C CA . PRO A 1 85 ? -20.858 -12.897 6.266 1.00 95.25 85 PRO A CA 1
ATOM 710 C C . PRO A 1 85 ? -19.904 -13.054 7.456 1.00 95.25 85 PRO A C 1
ATOM 712 O O . PRO A 1 85 ? -20.000 -14.015 8.218 1.00 95.25 85 PRO A O 1
ATOM 715 N N . SER A 1 86 ? -18.977 -12.109 7.610 1.00 94.81 86 SER A N 1
ATOM 716 C CA . SER A 1 86 ? -17.965 -12.119 8.668 1.00 94.81 86 SER A CA 1
ATOM 717 C C . SER A 1 86 ? -17.682 -10.703 9.161 1.00 94.81 86 SER A C 1
ATOM 719 O O . SER A 1 86 ? -17.877 -9.727 8.435 1.00 94.81 86 SER A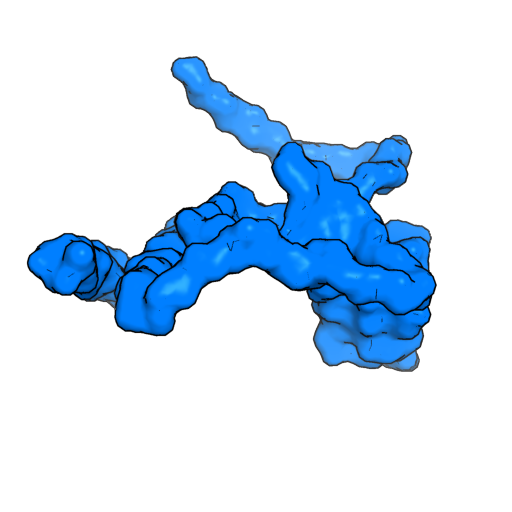 O 1
ATOM 721 N N . LYS A 1 87 ? -17.218 -10.607 10.411 1.00 95.69 87 LYS A N 1
ATOM 722 C CA . LYS A 1 87 ? -16.757 -9.372 11.063 1.00 95.69 87 LYS A CA 1
ATOM 723 C C . LYS A 1 87 ? -15.235 -9.314 11.198 1.00 95.69 87 LYS A C 1
ATOM 725 O O . LYS A 1 87 ? -14.724 -8.451 11.893 1.00 95.69 87 LYS A O 1
ATOM 730 N N . GLU A 1 88 ? -14.500 -10.205 10.537 1.00 93.75 88 GLU A N 1
ATOM 731 C CA . GLU A 1 88 ? -13.032 -10.245 10.614 1.00 93.75 88 GLU A CA 1
ATOM 732 C C . GLU A 1 88 ? -12.353 -8.970 10.096 1.00 93.75 88 GLU A C 1
ATOM 734 O O . GLU A 1 88 ? -11.214 -8.689 10.453 1.00 93.75 88 GLU A O 1
ATOM 739 N N . TYR A 1 89 ? -13.053 -8.167 9.289 1.00 92.88 89 TYR A N 1
ATOM 740 C CA . TYR A 1 89 ? -12.586 -6.845 8.872 1.00 92.88 89 TYR A CA 1
ATOM 741 C C . TYR A 1 89 ? -12.554 -5.816 10.016 1.00 92.88 89 TYR A C 1
ATOM 743 O O . TYR A 1 89 ? -11.902 -4.782 9.883 1.00 92.88 89 TYR A O 1
ATOM 751 N N . VAL A 1 90 ? -13.270 -6.065 11.118 1.00 93.75 90 VAL A N 1
ATOM 752 C CA . VAL A 1 90 ? -13.346 -5.147 12.256 1.00 93.75 90 VAL A CA 1
ATOM 753 C C . VAL A 1 90 ? -12.054 -5.271 13.068 1.00 93.75 90 VAL A C 1
ATOM 755 O O . VAL A 1 90 ? -11.750 -6.360 13.557 1.00 93.75 90 VAL A O 1
ATOM 758 N N . PRO A 1 91 ? -11.275 -4.189 13.226 1.00 90.88 91 PRO A N 1
ATOM 759 C CA . PRO A 1 91 ? -10.050 -4.241 14.005 1.00 90.88 91 PRO A CA 1
ATOM 760 C C . PRO A 1 91 ? -10.358 -4.418 15.496 1.00 90.88 91 PRO A C 1
ATOM 762 O O . PRO A 1 91 ? -11.312 -3.852 16.022 1.00 90.88 91 PRO A O 1
ATOM 765 N N . ASN A 1 92 ? -9.489 -5.144 16.200 1.00 90.25 92 ASN A N 1
ATOM 766 C CA . ASN A 1 92 ? -9.570 -5.295 17.661 1.00 90.25 92 ASN A CA 1
ATOM 767 C C . ASN A 1 92 ? -9.057 -4.062 18.428 1.00 90.25 92 ASN A C 1
ATOM 769 O O . ASN A 1 92 ? -9.126 -4.026 19.654 1.00 90.25 92 ASN A O 1
ATOM 773 N N . ALA A 1 93 ? -8.486 -3.084 17.723 1.00 91.62 93 ALA A N 1
ATOM 774 C CA . ALA A 1 93 ? -7.969 -1.849 18.294 1.00 91.62 93 ALA A CA 1
ATOM 775 C C . ALA A 1 93 ? -8.904 -0.679 17.968 1.00 91.62 93 ALA A C 1
ATOM 777 O O . ALA A 1 93 ? -9.400 -0.566 16.847 1.00 91.62 93 ALA A O 1
ATOM 778 N N . SER A 1 94 ? -9.081 0.211 18.940 1.00 94.88 94 SER A N 1
ATOM 779 C CA . SER A 1 94 ? -9.737 1.509 18.787 1.00 94.88 94 SER A CA 1
ATOM 780 C C . SER A 1 94 ? -8.745 2.630 19.086 1.00 94.88 94 SER A C 1
ATOM 782 O O . SER A 1 94 ? -7.758 2.421 19.792 1.00 94.88 94 SER A O 1
ATOM 784 N N . TYR A 1 95 ? -9.019 3.816 18.551 1.00 94.12 95 TYR A N 1
ATOM 785 C CA . TYR A 1 95 ? -8.197 5.008 18.731 1.00 94.12 95 TYR A CA 1
ATOM 786 C C . TYR A 1 95 ? -9.083 6.211 19.019 1.00 94.12 95 TYR A C 1
ATOM 788 O O . TYR A 1 95 ? -10.176 6.310 18.457 1.00 94.12 95 TYR A O 1
ATOM 796 N N . GLU A 1 96 ? -8.570 7.147 19.813 1.00 96.81 96 GLU A N 1
ATOM 797 C CA . GLU A 1 96 ? -9.112 8.501 19.844 1.00 96.81 96 GLU A CA 1
ATOM 798 C C . GLU A 1 96 ? -8.871 9.177 18.491 1.00 96.81 96 GLU A C 1
ATOM 800 O O . GLU A 1 96 ? -7.819 9.000 17.867 1.00 96.81 96 GLU A O 1
ATOM 805 N N . LEU A 1 97 ? -9.853 9.945 18.011 1.00 95.00 97 LEU A N 1
ATOM 806 C CA . LEU A 1 97 ? -9.807 10.518 16.663 1.00 95.00 97 LEU A CA 1
ATOM 807 C C . LEU A 1 97 ? -8.582 11.422 16.466 1.00 95.00 97 LEU A C 1
ATOM 809 O O . LEU A 1 97 ? -7.914 11.334 15.438 1.00 95.00 97 LEU A O 1
ATOM 813 N N . GLU A 1 98 ? -8.270 12.265 17.450 1.00 93.56 98 GLU A N 1
ATOM 814 C CA . GLU A 1 98 ? -7.147 13.208 17.383 1.00 93.56 98 GLU A CA 1
ATOM 815 C C . GLU A 1 98 ? -5.797 12.484 17.293 1.00 93.56 98 GLU A C 1
ATOM 817 O O . GLU A 1 98 ? -4.969 12.797 16.433 1.00 93.56 98 GLU A O 1
ATOM 822 N N . GLU A 1 99 ? -5.610 11.448 18.114 1.00 92.56 99 GLU A N 1
ATOM 823 C CA . GLU A 1 99 ? -4.425 10.589 18.079 1.00 92.56 99 GLU A CA 1
ATOM 824 C C . GLU A 1 99 ? -4.304 9.876 16.722 1.00 92.56 99 GLU A C 1
ATOM 826 O O . GLU A 1 99 ? -3.225 9.824 16.118 1.00 92.56 99 GLU A O 1
ATOM 831 N N . LEU A 1 100 ? -5.422 9.343 16.218 1.00 94.06 100 LEU A N 1
ATOM 832 C CA . LEU A 1 100 ? -5.466 8.620 14.953 1.00 94.06 100 LEU A CA 1
ATOM 833 C C . LEU A 1 100 ? -5.090 9.525 13.775 1.00 94.06 100 LEU A C 1
ATOM 835 O O . LEU A 1 100 ? -4.313 9.108 12.916 1.00 94.06 100 LEU A O 1
ATOM 839 N N . LEU A 1 101 ? -5.594 10.761 13.739 1.00 94.94 101 LEU A N 1
ATOM 840 C CA . LEU A 1 101 ? -5.291 11.723 12.677 1.00 94.94 101 LEU A CA 1
ATOM 841 C C . LEU A 1 101 ? -3.790 12.022 12.598 1.00 94.94 101 LEU A C 1
ATOM 843 O O . LEU A 1 101 ? -3.207 11.941 11.513 1.00 94.94 101 LEU A O 1
ATOM 847 N N . SER A 1 102 ? -3.141 12.283 13.735 1.00 93.81 102 SER A N 1
ATOM 848 C CA . SER A 1 102 ? -1.690 12.510 13.790 1.00 93.81 102 SER A CA 1
ATOM 849 C C . SER A 1 102 ? -0.907 11.295 13.286 1.00 93.81 102 SER A C 1
ATOM 851 O O . SER A 1 102 ? -0.003 11.431 12.453 1.00 93.81 102 SER A O 1
ATOM 853 N N . LYS A 1 103 ? -1.298 10.084 13.706 1.00 94.81 103 LYS A N 1
ATOM 854 C CA . LYS A 1 103 ? -0.672 8.834 13.248 1.00 94.81 103 LYS A CA 1
ATOM 855 C C . LYS A 1 103 ? -0.849 8.602 11.749 1.00 94.81 103 LYS A C 1
ATOM 857 O O . LYS A 1 103 ? 0.112 8.206 11.091 1.00 94.81 103 LYS A O 1
ATOM 862 N N . ILE A 1 104 ? -2.032 8.877 11.194 1.00 95.12 104 ILE A N 1
ATOM 863 C CA . ILE A 1 104 ? -2.308 8.744 9.754 1.00 95.12 104 ILE A CA 1
ATOM 864 C C . ILE A 1 104 ? -1.406 9.678 8.948 1.00 95.12 104 ILE A C 1
ATOM 866 O O . ILE A 1 104 ? -0.833 9.258 7.939 1.00 95.12 104 ILE A O 1
ATOM 870 N N . LEU A 1 105 ? -1.247 10.929 9.386 1.00 96.12 105 LEU A N 1
ATOM 871 C CA . LEU A 1 105 ? -0.398 11.903 8.701 1.00 96.12 105 LEU A CA 1
ATOM 872 C C . LEU A 1 105 ? 1.069 11.462 8.701 1.00 96.12 105 LEU A C 1
ATOM 874 O O . LEU A 1 105 ? 1.688 11.404 7.636 1.00 96.12 105 LEU A O 1
ATOM 878 N N . ILE A 1 106 ? 1.603 11.079 9.864 1.00 95.88 106 ILE A N 1
ATOM 879 C CA . ILE A 1 106 ? 2.979 10.573 9.986 1.00 95.88 106 ILE A CA 1
ATOM 880 C C . ILE A 1 106 ? 3.173 9.352 9.086 1.00 95.88 106 ILE A C 1
ATOM 882 O O . ILE A 1 106 ? 4.087 9.327 8.258 1.00 95.88 106 ILE A O 1
ATOM 886 N N . GLN A 1 107 ? 2.274 8.371 9.186 1.00 95.19 107 GLN A N 1
ATOM 887 C CA . GLN A 1 107 ? 2.329 7.157 8.385 1.00 95.19 107 GLN A CA 1
ATOM 888 C C . GLN A 1 107 ? 2.296 7.467 6.883 1.00 95.19 107 GLN A C 1
ATOM 890 O O . GLN A 1 107 ? 3.054 6.879 6.115 1.00 95.19 107 GLN A O 1
ATOM 895 N N . THR A 1 108 ? 1.472 8.418 6.448 1.00 95.56 108 THR A N 1
ATOM 896 C CA . THR A 1 108 ? 1.385 8.819 5.038 1.00 95.56 108 THR A CA 1
ATOM 897 C C . THR A 1 108 ? 2.715 9.378 4.528 1.00 95.56 108 THR A C 1
ATOM 899 O O . THR A 1 108 ? 3.206 8.943 3.484 1.00 95.56 108 THR A O 1
ATOM 902 N N . LEU A 1 109 ? 3.346 10.286 5.275 1.00 96.25 109 LEU A N 1
ATOM 903 C CA . LEU A 1 109 ? 4.640 10.887 4.914 1.00 96.25 109 LEU A CA 1
ATOM 904 C C . LEU A 1 109 ? 5.769 9.850 4.891 1.00 96.25 109 LEU A C 1
ATOM 906 O O . LEU A 1 109 ? 6.660 9.863 4.031 1.00 96.25 109 LEU A O 1
ATOM 910 N N . GLU A 1 110 ? 5.717 8.910 5.826 1.00 95.06 110 GLU A N 1
ATOM 911 C CA . GLU A 1 110 ? 6.615 7.771 5.886 1.00 95.06 110 GLU A CA 1
ATOM 912 C C . GLU A 1 110 ? 6.459 6.816 4.694 1.00 95.06 110 GLU A C 1
ATOM 914 O O . GLU A 1 110 ? 7.456 6.272 4.204 1.00 95.06 110 GLU A O 1
ATOM 919 N N . TRP A 1 111 ? 5.225 6.592 4.242 1.00 93.88 111 TRP A N 1
ATOM 920 C CA . TRP A 1 111 ? 4.913 5.794 3.060 1.00 93.88 111 TRP A CA 1
ATOM 921 C C . TRP A 1 111 ? 5.358 6.480 1.776 1.00 93.88 111 TRP A C 1
ATOM 923 O O . TRP A 1 111 ? 5.996 5.835 0.947 1.00 93.88 111 TRP A O 1
ATOM 933 N N . GLN A 1 112 ? 5.113 7.782 1.634 1.00 94.19 112 GLN A N 1
ATOM 934 C CA . GLN A 1 112 ? 5.619 8.572 0.509 1.00 94.19 112 GLN A CA 1
ATOM 935 C C . GLN A 1 112 ? 7.146 8.480 0.419 1.00 94.19 112 GLN A C 1
ATOM 937 O O . GLN A 1 112 ? 7.691 8.134 -0.625 1.00 94.19 112 GLN A O 1
ATOM 942 N N . SER A 1 113 ? 7.836 8.675 1.547 1.00 94.31 113 SER A N 1
ATOM 943 C CA . SER A 1 113 ? 9.299 8.576 1.612 1.00 94.31 113 SER A CA 1
ATOM 944 C C . SER A 1 113 ? 9.810 7.171 1.265 1.00 94.31 113 SER A C 1
ATOM 946 O O . SER A 1 113 ? 10.859 7.027 0.630 1.00 94.31 113 SER A O 1
ATOM 948 N N . TYR A 1 114 ? 9.074 6.128 1.665 1.00 93.12 114 TYR A N 1
ATOM 949 C CA . TYR A 1 114 ? 9.381 4.742 1.313 1.00 93.12 114 TYR A CA 1
ATOM 950 C C . TYR A 1 114 ? 9.177 4.469 -0.179 1.00 93.12 114 TYR A C 1
ATOM 952 O O . TYR A 1 114 ? 10.087 3.944 -0.816 1.00 93.12 114 TYR A O 1
ATOM 960 N N . ILE A 1 115 ? 8.049 4.876 -0.760 1.00 90.69 115 ILE A N 1
ATOM 961 C CA . ILE A 1 115 ? 7.774 4.720 -2.195 1.00 90.69 115 ILE A CA 1
ATOM 962 C C . ILE A 1 115 ? 8.839 5.454 -3.019 1.00 90.69 115 ILE A C 1
ATOM 964 O O . ILE A 1 115 ? 9.412 4.871 -3.939 1.00 90.69 115 ILE A O 1
ATOM 968 N N . ASP A 1 116 ? 9.211 6.673 -2.624 1.00 90.62 116 ASP A N 1
ATOM 969 C CA . ASP A 1 116 ? 10.288 7.431 -3.268 1.00 90.62 116 ASP A CA 1
ATOM 970 C C . ASP A 1 116 ? 11.658 6.749 -3.156 1.00 90.62 116 ASP A C 1
ATOM 972 O O . ASP A 1 116 ? 12.511 6.903 -4.035 1.00 90.62 116 ASP A O 1
ATOM 976 N N . SER A 1 117 ? 11.900 5.986 -2.086 1.00 89.50 117 SER A N 1
ATOM 977 C CA . SER A 1 117 ? 13.129 5.196 -1.935 1.00 89.50 117 SER A CA 1
ATOM 978 C C . SER A 1 117 ? 13.200 4.015 -2.908 1.00 89.50 117 SER A C 1
ATOM 980 O O . SER A 1 117 ? 14.298 3.598 -3.272 1.00 89.50 117 SER A O 1
ATOM 982 N N . LEU A 1 118 ? 12.043 3.524 -3.367 1.00 90.00 118 LEU A N 1
ATOM 983 C CA . LEU A 1 118 ? 11.919 2.471 -4.377 1.00 90.00 118 LEU A CA 1
ATOM 984 C C . LEU A 1 118 ? 11.937 3.014 -5.812 1.00 90.00 118 LEU A C 1
ATOM 986 O O . LEU A 1 118 ? 11.845 2.239 -6.766 1.00 90.00 118 LEU A O 1
ATOM 990 N N . ALA A 1 119 ? 12.027 4.333 -5.991 1.00 90.12 119 ALA A N 1
ATOM 991 C CA . ALA A 1 119 ? 11.934 4.933 -7.308 1.00 90.12 119 ALA A CA 1
ATOM 992 C C . ALA A 1 119 ? 13.102 4.494 -8.222 1.00 90.12 119 ALA A C 1
ATOM 994 O O . ALA A 1 119 ? 14.240 4.367 -7.755 1.00 90.12 119 ALA A O 1
ATOM 995 N N . PRO A 1 120 ? 12.869 4.320 -9.541 1.00 91.00 120 PRO A N 1
ATOM 996 C CA . PRO A 1 120 ? 13.894 3.852 -10.466 1.00 91.00 120 PRO A CA 1
ATOM 997 C C . PRO A 1 120 ? 15.164 4.708 -10.465 1.00 91.00 120 PRO A C 1
ATOM 999 O O . PRO A 1 120 ? 15.150 5.911 -10.157 1.00 91.00 120 PRO A O 1
ATOM 1002 N N . SER A 1 121 ? 16.268 4.071 -10.861 1.00 92.62 121 SER A N 1
ATOM 1003 C CA . SER A 1 121 ? 17.562 4.727 -11.021 1.00 92.62 121 SER A CA 1
ATOM 1004 C C . SER A 1 121 ? 17.503 5.825 -12.085 1.00 92.62 121 SER A C 1
ATOM 1006 O O . SER A 1 121 ? 17.003 5.608 -13.184 1.00 92.62 121 SER A O 1
ATOM 1008 N N . LEU A 1 122 ? 18.101 6.982 -11.794 1.00 94.56 122 LEU A N 1
ATOM 1009 C CA . LEU A 1 122 ? 18.180 8.117 -12.724 1.00 94.56 122 LEU A CA 1
ATOM 1010 C C . LEU A 1 122 ? 19.363 8.011 -13.711 1.00 94.56 122 LEU A C 1
ATOM 1012 O O . LEU A 1 122 ? 19.763 9.011 -14.301 1.00 94.56 122 LEU A O 1
ATOM 1016 N N . ARG A 1 123 ? 20.003 6.837 -13.837 1.00 95.25 123 ARG A N 1
ATOM 1017 C CA . ARG A 1 123 ? 21.233 6.659 -14.637 1.00 95.25 123 ARG A CA 1
ATOM 1018 C C . ARG A 1 123 ? 21.035 6.930 -16.128 1.00 95.25 123 ARG A C 1
ATOM 1020 O O . ARG A 1 123 ? 21.944 7.474 -16.740 1.00 95.25 123 ARG A O 1
ATOM 1027 N N . ASN A 1 124 ? 19.862 6.600 -16.665 1.00 95.50 124 ASN A N 1
ATOM 1028 C CA . ASN A 1 124 ? 19.573 6.672 -18.100 1.00 95.50 124 ASN A CA 1
ATOM 1029 C C . ASN A 1 124 ? 18.879 7.979 -18.519 1.00 95.50 124 ASN A C 1
ATOM 1031 O O . ASN A 1 124 ? 18.421 8.080 -19.651 1.00 95.50 124 ASN A O 1
ATOM 1035 N N . LEU A 1 125 ? 18.757 8.956 -17.614 1.00 96.06 125 LEU A N 1
ATOM 1036 C CA . LEU A 1 125 ? 18.099 10.226 -17.916 1.00 96.06 125 LEU A CA 1
ATOM 1037 C C . LEU A 1 125 ? 19.097 11.281 -18.413 1.00 96.06 125 LEU A C 1
ATOM 1039 O O . LEU A 1 125 ? 20.235 11.313 -17.926 1.00 96.06 125 LEU A O 1
ATOM 1043 N N . PRO A 1 126 ? 18.666 12.197 -19.300 1.00 97.69 126 PRO A N 1
ATOM 1044 C CA . PRO A 1 126 ? 19.439 13.376 -19.666 1.00 97.69 126 PRO A CA 1
ATOM 1045 C C . PRO A 1 126 ? 19.893 14.173 -18.428 1.00 97.69 126 PRO A C 1
ATOM 1047 O O . PRO A 1 126 ? 19.154 14.255 -17.439 1.00 97.69 126 PRO A O 1
ATOM 1050 N N . PRO A 1 127 ? 21.081 14.811 -18.447 1.00 97.00 127 PRO A N 1
ATOM 1051 C CA . PRO A 1 127 ? 21.626 15.499 -17.274 1.00 97.00 127 PRO A CA 1
ATOM 1052 C C . PRO A 1 127 ? 20.693 16.549 -16.651 1.00 97.00 127 PRO A C 1
ATOM 1054 O O . PRO A 1 127 ? 20.644 16.669 -15.426 1.00 97.00 127 PRO A O 1
ATOM 1057 N N . GLN A 1 128 ? 19.945 17.292 -17.470 1.00 96.06 128 GLN A N 1
ATOM 1058 C CA . GLN A 1 128 ? 19.018 18.325 -17.002 1.00 96.06 128 GLN A CA 1
ATOM 1059 C C . GLN A 1 128 ? 17.823 17.723 -16.248 1.00 96.06 128 GLN A C 1
ATOM 1061 O O . GLN A 1 128 ? 17.535 18.132 -15.121 1.00 96.06 128 GLN A O 1
ATOM 1066 N N . GLU A 1 129 ? 17.182 16.700 -16.818 1.00 95.88 129 GLU A N 1
ATOM 1067 C CA . GLU A 1 129 ? 16.076 15.973 -16.182 1.00 95.88 129 GLU A CA 1
ATOM 1068 C C . GLU A 1 129 ? 16.527 15.283 -14.895 1.00 95.88 129 GLU A C 1
ATOM 1070 O O . GLU A 1 129 ? 15.871 15.385 -13.856 1.00 95.88 129 GLU A O 1
ATOM 1075 N N . LYS A 1 130 ? 17.701 14.644 -14.934 1.00 97.19 130 LYS A N 1
ATOM 1076 C CA . LYS A 1 130 ? 18.308 13.994 -13.773 1.00 97.19 130 LYS A CA 1
ATOM 1077 C C . LYS A 1 130 ? 18.504 14.969 -12.615 1.00 97.19 130 LYS A C 1
ATOM 1079 O O . LYS A 1 130 ? 18.173 14.621 -11.483 1.00 97.19 130 LYS A O 1
ATOM 1084 N N . ARG A 1 131 ? 19.037 16.171 -12.875 1.00 96.25 131 ARG A N 1
ATOM 1085 C CA . ARG A 1 131 ? 19.217 17.210 -11.845 1.00 96.25 131 ARG A CA 1
ATOM 1086 C C . ARG A 1 131 ? 17.875 17.658 -11.276 1.00 96.25 131 ARG A C 1
ATOM 1088 O O . ARG A 1 131 ? 17.727 17.669 -10.058 1.00 96.25 131 ARG A O 1
ATOM 1095 N N . SER A 1 132 ? 16.903 17.966 -12.136 1.00 96.44 132 SER A N 1
ATOM 1096 C CA . SER A 1 132 ? 15.565 18.402 -11.712 1.00 96.44 132 SER A CA 1
ATOM 1097 C C . SER A 1 132 ? 14.891 17.374 -10.793 1.00 96.44 132 SER A C 1
ATOM 1099 O O . SER A 1 132 ? 14.551 17.683 -9.650 1.00 96.44 132 SER A O 1
ATOM 1101 N N . LEU A 1 133 ? 14.815 16.112 -11.230 1.00 94.94 133 LEU A N 1
ATOM 1102 C CA . LEU A 1 133 ? 14.214 15.028 -10.448 1.00 94.94 133 LEU A CA 1
ATOM 1103 C C . LEU A 1 133 ? 14.982 14.739 -9.158 1.00 94.94 133 LEU A C 1
ATOM 1105 O O . LEU A 1 133 ? 14.377 14.432 -8.131 1.00 94.94 133 LEU A O 1
ATOM 1109 N N . PHE A 1 134 ? 16.313 14.834 -9.184 1.00 95.12 134 PHE A N 1
ATOM 1110 C CA . PHE A 1 134 ? 17.123 14.683 -7.981 1.00 95.12 134 PHE A CA 1
ATOM 1111 C C . PHE A 1 134 ? 16.794 15.767 -6.947 1.00 95.12 134 PHE A C 1
ATOM 1113 O O . PHE A 1 134 ? 16.541 15.441 -5.787 1.00 95.12 134 PHE A O 1
ATOM 1120 N N . HIS A 1 135 ? 16.735 17.037 -7.359 1.00 95.44 135 HIS A N 1
ATOM 1121 C CA . HIS A 1 135 ? 16.373 18.142 -6.471 1.00 95.44 135 HIS A CA 1
ATOM 1122 C C . HIS A 1 135 ? 14.957 17.993 -5.921 1.00 95.44 135 HIS A C 1
ATOM 1124 O O . HIS A 1 135 ? 14.766 18.134 -4.714 1.00 95.44 135 HIS A O 1
ATOM 1130 N N . GLN A 1 136 ? 13.992 17.633 -6.769 1.00 94.81 136 GLN A N 1
ATOM 1131 C CA . GLN A 1 136 ? 12.620 17.377 -6.344 1.00 94.81 136 GLN A CA 1
ATOM 1132 C C . GLN A 1 136 ? 12.562 16.271 -5.282 1.00 94.81 136 GLN A C 1
ATOM 1134 O O . GLN A 1 136 ? 11.993 16.481 -4.213 1.00 94.81 136 GLN A O 1
ATOM 1139 N N . ARG A 1 137 ? 13.215 15.122 -5.517 1.00 94.12 137 ARG A N 1
ATOM 1140 C CA . ARG A 1 137 ? 13.262 14.010 -4.549 1.00 94.12 137 ARG A CA 1
ATOM 1141 C C . ARG A 1 137 ? 13.908 14.420 -3.226 1.00 94.12 137 ARG A C 1
ATOM 1143 O O . ARG A 1 137 ? 13.428 14.038 -2.162 1.00 94.12 137 ARG A O 1
ATOM 1150 N N . MET A 1 138 ? 14.997 15.186 -3.273 1.00 94.69 138 MET A N 1
ATOM 1151 C CA . MET A 1 138 ? 15.666 15.672 -2.063 1.00 94.69 138 MET A CA 1
ATOM 1152 C C . MET A 1 138 ? 14.794 16.657 -1.284 1.00 94.69 138 MET A C 1
ATOM 1154 O O . MET A 1 138 ? 14.745 16.589 -0.055 1.00 94.69 138 MET A O 1
ATOM 1158 N N . TRP A 1 139 ? 14.084 17.539 -1.988 1.00 96.38 139 TRP A N 1
ATOM 1159 C CA . TRP A 1 139 ? 13.166 18.492 -1.378 1.00 96.38 139 TRP A CA 1
ATOM 1160 C C . TRP A 1 139 ? 11.988 17.786 -0.702 1.00 96.38 139 TRP A C 1
ATOM 1162 O O . TRP A 1 139 ? 11.756 18.034 0.478 1.00 96.38 139 TRP A O 1
ATOM 1172 N N . VAL A 1 140 ? 11.324 16.845 -1.387 1.00 95.19 140 VAL A N 1
ATOM 1173 C CA . VAL A 1 140 ? 10.210 16.059 -0.819 1.00 95.19 140 VAL A CA 1
ATOM 1174 C C . VAL A 1 140 ? 10.659 15.297 0.428 1.00 95.19 140 VAL A C 1
ATOM 1176 O O . VAL A 1 140 ? 10.009 15.377 1.466 1.00 95.19 140 VAL A O 1
ATOM 1179 N N . LYS A 1 141 ? 11.820 14.628 0.386 1.00 94.62 141 LYS A N 1
ATOM 1180 C CA . LYS A 1 141 ? 12.365 13.926 1.560 1.00 94.62 141 LYS A CA 1
ATOM 1181 C C . LYS A 1 141 ? 12.622 14.860 2.739 1.00 94.62 141 LYS A C 1
ATOM 1183 O O . LYS A 1 141 ? 12.309 14.508 3.875 1.00 94.62 141 LYS A O 1
ATOM 1188 N N . LYS A 1 142 ? 13.207 16.035 2.483 1.00 96.94 142 LYS A N 1
ATOM 1189 C CA . LYS A 1 142 ? 13.449 17.037 3.526 1.00 96.94 142 LYS A CA 1
ATOM 1190 C C . LYS A 1 142 ? 12.126 17.538 4.104 1.00 96.94 142 LYS A C 1
ATOM 1192 O O . LYS A 1 142 ? 11.978 17.551 5.319 1.00 96.94 142 LYS A O 1
ATOM 1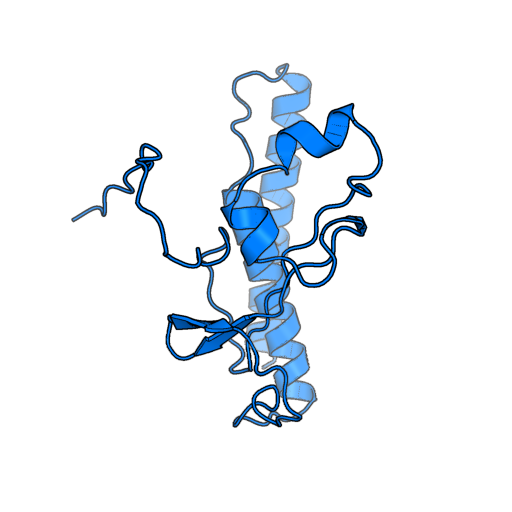197 N N . PHE A 1 143 ? 11.174 17.897 3.247 1.00 97.50 143 PHE A N 1
ATOM 1198 C CA . PHE A 1 143 ? 9.853 18.369 3.648 1.00 97.50 143 PHE A CA 1
ATOM 1199 C C . PHE A 1 143 ? 9.123 17.340 4.519 1.00 97.50 143 PHE A C 1
ATOM 1201 O O . PHE A 1 143 ? 8.726 17.664 5.636 1.00 97.50 143 PHE A O 1
ATOM 1208 N N . ASN A 1 144 ? 9.043 16.085 4.068 1.00 97.69 144 ASN A N 1
ATOM 1209 C CA . ASN A 1 144 ? 8.399 15.006 4.816 1.00 97.69 144 ASN A CA 1
ATOM 1210 C C . ASN A 1 144 ? 9.054 14.794 6.185 1.00 97.69 144 ASN A C 1
ATOM 1212 O O . ASN A 1 144 ? 8.352 14.639 7.179 1.00 97.69 144 ASN A O 1
ATOM 1216 N N . ARG A 1 145 ? 10.391 14.832 6.262 1.00 97.38 145 ARG A N 1
ATOM 1217 C CA . ARG A 1 145 ? 11.122 14.694 7.530 1.00 97.38 145 ARG A CA 1
ATOM 1218 C C . ARG A 1 145 ? 10.802 15.821 8.512 1.00 97.38 145 ARG A C 1
ATOM 1220 O O . ARG A 1 145 ? 10.572 15.547 9.686 1.00 97.38 145 ARG A O 1
ATOM 1227 N N . GLU A 1 146 ? 10.809 17.069 8.051 1.00 97.88 146 GLU A N 1
ATOM 1228 C CA . GLU A 1 146 ? 10.501 18.218 8.910 1.00 97.88 146 GLU A CA 1
ATOM 1229 C C . GLU A 1 146 ? 9.045 18.184 9.383 1.00 97.88 146 GLU A C 1
ATOM 1231 O O . GLU A 1 146 ? 8.777 18.441 10.555 1.00 97.88 146 GLU A O 1
ATOM 1236 N N . LEU A 1 147 ? 8.112 17.809 8.503 1.00 97.12 147 LEU A N 1
ATOM 1237 C CA . LEU A 1 147 ? 6.700 17.711 8.855 1.00 97.12 147 LEU A CA 1
ATOM 1238 C C . LEU A 1 147 ? 6.438 16.584 9.862 1.00 97.12 147 LEU A C 1
ATOM 1240 O O . LEU A 1 147 ? 5.720 16.806 10.831 1.00 97.12 147 LEU A O 1
ATOM 1244 N N . ILE A 1 148 ? 7.070 15.416 9.695 1.00 96.81 148 ILE A N 1
ATOM 1245 C CA . ILE A 1 148 ? 7.018 14.335 10.692 1.00 96.81 148 ILE A CA 1
ATOM 1246 C C . ILE A 1 148 ? 7.534 14.829 12.048 1.00 96.81 148 ILE A C 1
ATOM 1248 O O . ILE A 1 148 ? 6.886 14.568 13.055 1.00 96.81 148 ILE A O 1
ATOM 1252 N N . ARG A 1 149 ? 8.649 15.577 12.090 1.00 97.50 149 ARG A N 1
ATOM 1253 C CA . ARG A 1 149 ? 9.169 16.137 13.351 1.00 97.50 149 ARG A CA 1
ATOM 1254 C C . ARG A 1 149 ? 8.127 17.025 14.037 1.00 97.50 149 ARG A C 1
ATOM 1256 O O . ARG A 1 149 ? 7.819 16.800 15.195 1.00 97.50 149 ARG A O 1
ATOM 1263 N N . VAL A 1 150 ? 7.539 17.974 13.307 1.00 97.06 150 VAL A N 1
ATOM 1264 C CA . VAL A 1 150 ? 6.521 18.888 13.860 1.00 97.06 150 VAL A CA 1
ATOM 1265 C C . VAL A 1 150 ? 5.277 18.141 14.349 1.00 97.06 150 VAL A C 1
ATOM 1267 O O . VAL A 1 150 ? 4.682 18.544 15.344 1.00 97.06 150 VAL A O 1
ATOM 1270 N N . LEU A 1 151 ? 4.863 17.080 13.651 1.00 94.75 151 LEU A N 1
ATOM 1271 C CA . LEU A 1 151 ? 3.723 16.257 14.062 1.00 94.75 151 LEU A CA 1
ATOM 1272 C C . LEU A 1 151 ? 4.028 15.453 15.330 1.00 94.75 151 LEU A C 1
ATOM 1274 O O . LEU A 1 151 ? 3.154 15.331 16.178 1.00 94.75 151 LEU A O 1
ATOM 1278 N N . LEU A 1 152 ? 5.255 14.944 15.471 1.00 94.19 152 LEU A N 1
ATOM 1279 C CA . LEU A 1 152 ? 5.699 14.242 16.676 1.00 94.19 152 LEU A CA 1
ATOM 1280 C C . LEU A 1 152 ? 5.843 15.180 17.879 1.00 94.19 152 LEU A C 1
ATOM 1282 O O . LEU A 1 152 ? 5.519 14.774 18.982 1.00 94.19 152 LEU A O 1
ATOM 1286 N N . ASP A 1 153 ? 6.274 16.427 17.675 1.00 94.31 153 ASP A N 1
ATOM 1287 C CA . ASP A 1 153 ? 6.408 17.413 18.760 1.00 94.31 153 ASP A CA 1
ATOM 1288 C C . ASP A 1 153 ? 5.045 17.865 19.332 1.00 94.31 153 ASP A C 1
ATOM 1290 O O . ASP A 1 153 ? 4.991 18.488 20.392 1.00 94.31 153 ASP A O 1
ATOM 1294 N N . LYS A 1 154 ? 3.945 17.604 18.611 1.00 87.62 154 LYS A N 1
ATOM 1295 C CA . LYS A 1 154 ? 2.573 17.992 18.982 1.00 87.62 154 LYS A CA 1
ATOM 1296 C C . LYS A 1 154 ? 1.695 16.830 19.454 1.00 87.62 154 LYS A C 1
ATOM 1298 O O . LYS A 1 154 ? 0.571 17.094 19.878 1.00 87.62 154 LYS A O 1
ATOM 1303 N N . ALA A 1 155 ? 2.162 15.593 19.299 1.00 80.88 155 ALA A N 1
ATOM 1304 C CA . ALA A 1 155 ? 1.449 14.374 19.675 1.00 80.88 155 ALA A CA 1
ATOM 1305 C C . ALA A 1 155 ? 1.866 13.922 21.078 1.00 80.88 155 ALA A C 1
ATOM 1307 O O . ALA A 1 155 ? 0.980 13.425 21.803 1.00 80.88 155 ALA A O 1
#

Secondary structure (DSSP, 8-state):
-----------S---SPPP-S--PPPSS---EEE--B-SS-TTSHHHHHHH-SHHHHHTEEEGGGTEEPPEEEETTEEEEPPSS---TTS-S----HHHHHHHHHHHHHHHHHHHHHTPPPGGGS-HHHHHHHHHHHHHHHHHHHHHHHHHHTT-

Foldseek 3Di:
DDPDPDPDDDDPDPPDDDDPPDPDDAPDQAKDKDKQFDPDQCVDPVVVVVQVDPVNVVQAPDSRHRTGFMWIDDPNGIDGDDPDDDPSRGTPDDDDPVVVVLSVLLRVLVVVLVVLVVDDDCPPPDPVVSVVVVVVNVVSNVVSVVVSVVSVVVD